Protein AF-A0A8T1TAN9-F1 (afdb_monomer_lite)

pLDDT: mean 87.88, std 13.78, range [45.5, 98.19]

Organism: Chelydra serpentina (NCBI:txid8475)

Secondary structure (DSSP, 8-state):
--STTTSSPPTT------TTTT---SPP--HHHHHHHHHHHHHHT---EETTBB-PEEETTEEESEEEEETTEEEEE----HHHH--TTTS-TTSBPTTTSSBHHHHHHHHHHH-

Foldseek 3Di:
DPPVQPVPDDPPDDGDQDPCNPPPPADDDDPVLVVVVVVCCVVVVFDKDACVRVHFDDDPPDTARIWGQDPNDTDTDHDQDCLQQADVVVDPQQDARPVPRHGSVVSVVVNVVVD

Sequence (115 aa):
MAMYRFMCLEPNTVALLPPDNYHRQKKRYSTPSIQWLLYISHKENIQIRHALQGGELQVGPYFLDGYADVDGVCTAFEFNGCFFHGCLTCYCEKTQNPMTGTSFGFLYYKTQLKT

Radius of gyration: 18.67 Å; chains: 1; bounding box: 44×28×56 Å

Structure (mmCIF, N/CA/C/O backbone):
data_AF-A0A8T1TAN9-F1
#
_entry.id   AF-A0A8T1TAN9-F1
#
loop_
_atom_site.group_PDB
_atom_site.id
_atom_site.type_symbol
_atom_site.label_atom_id
_atom_site.label_alt_id
_atom_site.label_comp_id
_atom_site.label_asym_id
_atom_site.label_entity_id
_atom_site.label_seq_id
_atom_site.pdbx_PDB_ins_code
_atom_site.Cartn_x
_atom_site.Cartn_y
_atom_site.Cartn_z
_atom_site.occupancy
_atom_site.B_iso_or_equiv
_atom_site.auth_seq_id
_atom_site.auth_comp_id
_atom_site.auth_asym_id
_atom_site.auth_atom_id
_atom_site.pdbx_PDB_model_num
ATOM 1 N N . MET A 1 1 ? -18.801 -2.625 -11.109 1.00 45.97 1 MET A N 1
ATOM 2 C CA . MET A 1 1 ? -19.760 -2.829 -12.224 1.00 45.97 1 MET A CA 1
ATOM 3 C C . MET A 1 1 ? -19.640 -1.745 -13.312 1.00 45.97 1 MET A C 1
ATOM 5 O O . MET A 1 1 ? -20.648 -1.303 -13.838 1.00 45.97 1 MET A O 1
ATOM 9 N N . ALA A 1 2 ? -18.426 -1.321 -13.694 1.00 45.50 2 ALA A N 1
ATOM 10 C CA . ALA A 1 2 ? -18.232 -0.346 -14.784 1.00 45.50 2 ALA A CA 1
ATOM 11 C C . ALA A 1 2 ? -17.928 -1.015 -16.141 1.00 45.50 2 ALA A C 1
ATOM 13 O O . ALA A 1 2 ? -18.190 -0.446 -17.191 1.00 45.50 2 ALA A O 1
ATOM 14 N N . MET A 1 3 ? -17.410 -2.247 -16.118 1.00 47.09 3 MET A N 1
ATOM 15 C CA . MET A 1 3 ? -16.881 -2.925 -17.305 1.00 47.09 3 MET A CA 1
ATOM 16 C C . MET A 1 3 ? -17.972 -3.555 -18.192 1.00 47.09 3 MET A C 1
ATOM 18 O O . MET A 1 3 ? -17.832 -3.569 -19.407 1.00 47.09 3 MET A O 1
ATOM 22 N N . TYR A 1 4 ? -19.094 -3.999 -17.605 1.00 47.28 4 TYR A N 1
ATOM 23 C CA . TYR A 1 4 ? -20.185 -4.662 -18.341 1.00 47.28 4 TYR A CA 1
ATOM 24 C C . TYR A 1 4 ? -20.907 -3.733 -19.338 1.00 47.28 4 TYR A C 1
ATOM 26 O O . TYR A 1 4 ? -21.483 -4.203 -20.308 1.00 47.28 4 TYR A O 1
ATOM 34 N N . ARG A 1 5 ? -20.866 -2.407 -19.137 1.00 51.59 5 ARG A N 1
ATOM 35 C CA . ARG A 1 5 ? -21.581 -1.445 -19.997 1.00 51.59 5 ARG A CA 1
ATOM 36 C C . ARG A 1 5 ? -20.790 -0.962 -21.211 1.00 51.59 5 ARG A C 1
ATOM 38 O O . ARG A 1 5 ? -21.396 -0.404 -22.112 1.00 51.59 5 ARG A O 1
ATOM 45 N N . PHE A 1 6 ? -19.472 -1.155 -21.248 1.00 53.62 6 PHE A N 1
ATOM 46 C CA . PHE A 1 6 ? -18.654 -0.634 -22.349 1.00 53.62 6 PHE A CA 1
ATOM 47 C C . PHE A 1 6 ? -18.600 -1.593 -23.547 1.00 53.62 6 PHE A C 1
ATOM 49 O O . PHE A 1 6 ? -18.503 -1.143 -24.680 1.00 53.62 6 PHE A O 1
ATOM 56 N N . MET A 1 7 ? -18.690 -2.908 -23.309 1.00 57.72 7 MET A N 1
ATOM 57 C CA . MET A 1 7 ? -18.576 -3.924 -24.368 1.00 57.72 7 MET A CA 1
ATOM 58 C C . MET A 1 7 ? -19.912 -4.329 -25.015 1.00 57.72 7 MET A C 1
ATOM 60 O O . MET A 1 7 ? -19.897 -5.075 -25.985 1.00 57.72 7 MET A O 1
ATOM 64 N N . CYS A 1 8 ? -21.049 -3.840 -24.506 1.00 67.19 8 CYS A N 1
ATOM 65 C CA . CYS A 1 8 ? -22.394 -4.233 -24.954 1.00 67.19 8 CYS A CA 1
ATOM 66 C C . CYS A 1 8 ? -23.257 -3.030 -25.386 1.00 67.19 8 CYS A C 1
ATOM 68 O O . CYS A 1 8 ? -24.475 -3.062 -25.228 1.00 67.19 8 CYS A O 1
ATOM 70 N N . LEU A 1 9 ? -22.641 -1.933 -25.839 1.00 76.06 9 LEU A N 1
ATOM 71 C CA . LEU A 1 9 ? -23.370 -0.772 -26.362 1.00 76.06 9 LEU A CA 1
ATOM 72 C C . LEU A 1 9 ? -23.822 -1.039 -27.800 1.00 76.06 9 LEU A C 1
ATOM 74 O O . LEU A 1 9 ? -23.014 -1.429 -28.641 1.00 76.06 9 LEU A O 1
ATOM 78 N N . GLU A 1 10 ? -25.104 -0.803 -28.074 1.00 79.56 10 GLU A N 1
ATOM 79 C CA . GLU A 1 10 ? -25.665 -0.912 -29.420 1.00 79.56 10 GLU A CA 1
ATOM 80 C C . GLU A 1 10 ? -25.058 0.152 -30.356 1.00 79.56 10 GLU A C 1
ATOM 82 O O . GLU A 1 10 ? -24.789 1.282 -29.916 1.00 79.56 10 GLU A O 1
ATOM 87 N N . PRO A 1 11 ? -24.862 -0.151 -31.653 1.00 80.31 11 PRO A N 1
ATOM 88 C CA . PRO A 1 11 ? -24.385 0.827 -32.625 1.00 80.31 11 PRO A CA 1
ATOM 89 C C . PRO A 1 11 ? -25.243 2.103 -32.617 1.00 80.31 11 PRO A C 1
ATOM 91 O O . PRO A 1 11 ? -26.467 2.039 -32.538 1.00 80.31 11 PRO A O 1
ATOM 94 N N . ASN A 1 12 ? -24.602 3.270 -32.731 1.00 82.00 12 ASN A N 1
ATOM 95 C CA . ASN A 1 12 ? -25.244 4.596 -32.724 1.00 82.00 12 ASN A CA 1
ATOM 96 C C . ASN A 1 12 ? -25.952 4.995 -31.414 1.00 82.00 12 ASN A C 1
ATOM 98 O O . ASN A 1 12 ? -26.804 5.884 -31.426 1.00 82.00 12 ASN A O 1
ATOM 102 N N . THR A 1 13 ? -25.585 4.398 -30.277 1.00 81.00 13 THR A N 1
ATOM 103 C CA . THR A 1 13 ? -26.072 4.838 -28.959 1.00 81.00 13 THR A CA 1
ATOM 104 C C . TH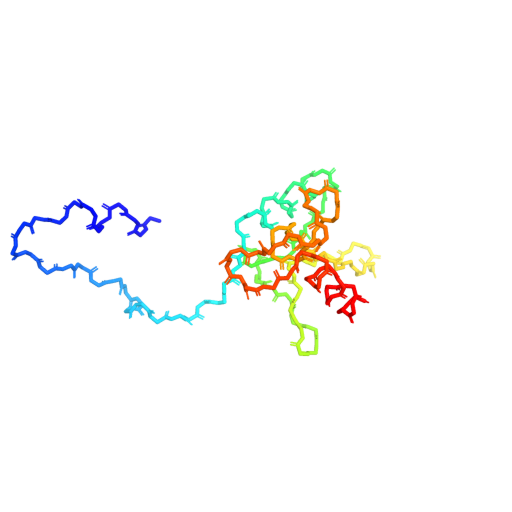R A 1 13 ? -24.996 5.571 -28.157 1.00 81.00 13 THR A C 1
ATOM 106 O O . THR A 1 13 ? -23.809 5.247 -28.211 1.00 81.00 13 THR A O 1
ATOM 109 N N . VAL A 1 14 ? -25.410 6.603 -27.416 1.00 76.25 14 VAL A N 1
ATOM 110 C CA . VAL A 1 14 ? -24.526 7.353 -26.512 1.00 76.25 14 VAL A CA 1
ATOM 111 C C . VAL A 1 14 ? -24.410 6.592 -25.193 1.00 76.25 14 VAL A C 1
ATOM 113 O O . VAL A 1 14 ? -25.417 6.192 -24.608 1.00 76.25 14 VAL A O 1
ATOM 116 N N . ALA A 1 15 ? -23.183 6.403 -24.706 1.00 74.12 15 ALA A N 1
ATOM 117 C CA . ALA A 1 15 ? -22.948 5.750 -23.425 1.00 74.12 15 ALA A CA 1
ATOM 118 C C . ALA A 1 15 ? -23.583 6.541 -22.269 1.00 74.12 15 ALA A C 1
ATOM 120 O O . ALA A 1 15 ? -23.447 7.762 -22.183 1.00 74.12 15 ALA A O 1
ATOM 121 N N . LEU A 1 16 ? -24.232 5.836 -21.339 1.00 72.69 16 LEU A N 1
ATOM 122 C CA . LEU A 1 16 ? -24.686 6.437 -20.086 1.00 72.69 16 LEU A CA 1
ATOM 123 C C . LEU A 1 16 ? -23.466 6.846 -19.257 1.00 72.69 16 LEU A C 1
ATOM 125 O O . LEU A 1 16 ? -22.735 5.986 -18.756 1.00 72.69 16 LEU A O 1
ATOM 129 N N . LEU A 1 17 ? -23.271 8.155 -19.100 1.00 71.19 17 LEU A N 1
ATOM 130 C CA . LEU A 1 17 ? -22.254 8.695 -18.209 1.00 71.19 17 LEU A CA 1
ATOM 131 C C . LEU A 1 17 ? -22.580 8.271 -16.765 1.00 71.19 17 LEU A C 1
ATOM 133 O O . LEU A 1 17 ? -23.740 8.354 -16.347 1.00 71.19 17 LEU A O 1
ATOM 137 N N . PRO A 1 18 ? -21.597 7.786 -15.987 1.00 70.12 18 PRO A N 1
ATOM 138 C CA . PRO A 1 18 ? -21.807 7.551 -14.568 1.00 70.12 18 PRO A CA 1
ATOM 139 C C . PRO A 1 18 ? -22.138 8.882 -13.862 1.00 70.12 18 PRO A C 1
ATOM 141 O O . PRO A 1 18 ? -21.707 9.937 -14.328 1.00 70.12 18 PRO A O 1
ATOM 144 N N . PRO A 1 19 ? -22.877 8.864 -12.734 1.00 69.94 19 PRO A N 1
ATOM 145 C CA . PRO A 1 19 ? -23.304 10.087 -12.039 1.00 69.94 19 PRO A CA 1
ATOM 146 C C . PRO A 1 19 ? -22.148 10.992 -11.598 1.00 69.94 19 PRO A C 1
ATOM 148 O O . PRO A 1 19 ? -22.331 12.188 -11.406 1.00 69.94 19 PRO A O 1
ATOM 151 N N . ASP A 1 20 ? -20.957 10.416 -11.429 1.00 69.50 20 ASP A N 1
ATOM 152 C CA . ASP A 1 20 ? -19.735 11.130 -11.072 1.00 69.50 20 ASP A CA 1
ATOM 153 C C . ASP A 1 20 ? -18.994 11.712 -12.285 1.00 69.50 20 ASP A C 1
ATOM 155 O O . ASP A 1 20 ? -17.938 12.311 -12.108 1.00 69.50 20 ASP A O 1
ATOM 159 N N . ASN A 1 21 ? -19.516 11.548 -13.505 1.00 70.62 21 ASN A N 1
ATOM 160 C CA . ASN A 1 21 ? -18.920 12.017 -14.755 1.00 70.62 21 ASN A CA 1
ATOM 161 C C . ASN A 1 21 ? -17.433 11.624 -14.903 1.00 70.62 21 ASN A C 1
ATOM 163 O O . ASN A 1 21 ? -16.621 12.388 -15.422 1.00 70.62 21 ASN A O 1
ATOM 167 N N . TYR A 1 22 ? -17.053 10.446 -14.387 1.00 68.12 22 TYR A N 1
ATOM 168 C CA . TYR A 1 22 ? -15.663 9.969 -14.307 1.00 68.12 22 TYR A CA 1
ATOM 169 C C . TYR A 1 22 ? -14.712 10.862 -13.493 1.00 68.12 22 TYR A C 1
ATOM 171 O O . TYR A 1 22 ? -13.489 10.677 -13.541 1.00 68.12 22 TYR A O 1
ATOM 179 N N . HIS A 1 23 ? -15.231 11.808 -12.710 1.00 64.94 23 HIS A N 1
ATOM 180 C CA . HIS A 1 23 ? -14.416 12.557 -11.771 1.00 64.94 23 HIS A CA 1
ATOM 181 C C . HIS A 1 23 ? -13.836 11.586 -10.740 1.00 64.94 23 HIS A C 1
ATOM 183 O O . HIS A 1 23 ? -14.554 10.896 -10.017 1.00 64.94 23 HIS A O 1
ATOM 189 N N . ARG A 1 24 ? -12.500 11.548 -10.650 1.00 60.22 24 ARG A N 1
ATOM 190 C CA . ARG A 1 24 ? -11.758 10.806 -9.619 1.00 60.22 24 ARG A CA 1
ATOM 191 C C . ARG A 1 24 ? -11.935 11.473 -8.253 1.00 60.22 24 ARG A C 1
ATOM 193 O O . ARG A 1 24 ? -10.992 12.025 -7.702 1.00 60.22 24 ARG A O 1
ATOM 200 N N . GLN A 1 25 ? -13.147 11.439 -7.713 1.00 63.66 25 GLN A N 1
ATOM 201 C CA . GLN A 1 25 ? -13.436 11.984 -6.386 1.00 63.66 25 GLN A CA 1
ATOM 202 C C . GLN A 1 25 ? -12.962 11.043 -5.273 1.00 63.66 25 GLN A C 1
ATOM 204 O O . GLN A 1 25 ? -12.705 11.478 -4.156 1.00 63.66 25 GLN A O 1
ATOM 209 N N . LYS A 1 26 ? -12.821 9.745 -5.572 1.00 67.38 26 LYS A N 1
ATOM 210 C CA . LYS A 1 26 ? -12.389 8.734 -4.605 1.00 67.38 26 LYS A CA 1
ATOM 211 C C . LYS A 1 26 ? -10.929 8.364 -4.822 1.00 67.38 26 LYS A C 1
ATOM 213 O O . LYS A 1 26 ? -10.509 8.055 -5.941 1.00 67.38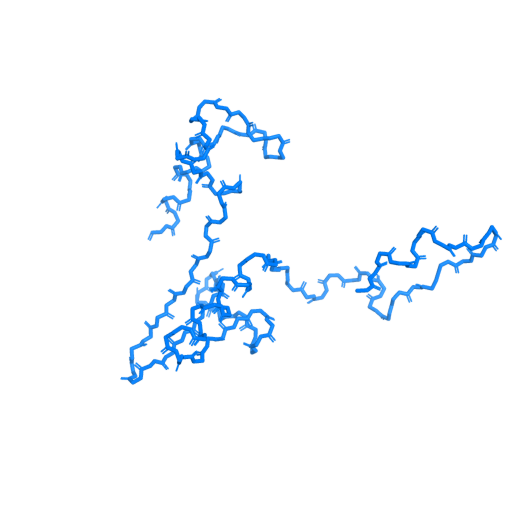 26 LYS A O 1
ATOM 218 N N . LYS A 1 27 ? -10.170 8.361 -3.727 1.00 76.81 27 LYS A N 1
ATOM 219 C CA . LYS A 1 27 ? -8.802 7.851 -3.695 1.00 76.81 27 LYS A CA 1
ATOM 220 C C . LYS A 1 27 ? -8.787 6.382 -4.137 1.00 76.81 27 LYS A C 1
ATOM 222 O O . LYS A 1 27 ? -9.679 5.610 -3.787 1.00 76.81 27 LYS A O 1
ATOM 227 N N . ARG A 1 28 ? -7.799 6.010 -4.955 1.00 84.12 28 ARG A N 1
ATOM 228 C CA . ARG A 1 28 ? -7.639 4.631 -5.441 1.00 84.12 28 ARG A CA 1
ATOM 229 C C . ARG A 1 28 ? -6.989 3.780 -4.352 1.00 84.12 28 ARG A C 1
ATOM 231 O O . ARG A 1 28 ? -6.049 4.239 -3.720 1.00 84.12 28 ARG A O 1
ATOM 238 N N . TYR A 1 29 ? -7.448 2.542 -4.237 1.00 90.06 29 TYR A N 1
ATOM 239 C CA . TYR A 1 29 ? -6.859 1.485 -3.416 1.00 90.06 29 TYR A CA 1
ATOM 240 C C . TYR A 1 29 ? -6.662 0.232 -4.282 1.00 90.06 29 TYR A C 1
ATOM 242 O O . TYR A 1 29 ? -7.212 0.140 -5.387 1.00 90.06 29 TYR A O 1
ATOM 250 N N . SER A 1 30 ? -5.884 -0.740 -3.805 1.00 91.25 30 SER A N 1
ATOM 251 C CA . SER A 1 30 ? -5.690 -2.009 -4.517 1.00 91.25 30 SER A CA 1
ATOM 252 C C . SER A 1 30 ? -6.634 -3.095 -3.991 1.00 91.25 30 SER A C 1
ATOM 254 O O . SER A 1 30 ? -6.778 -3.275 -2.785 1.00 91.25 30 SER A O 1
ATOM 256 N N . THR A 1 31 ? -7.288 -3.840 -4.889 1.00 94.12 31 THR A N 1
ATOM 257 C CA . THR A 1 31 ? -8.159 -4.965 -4.500 1.00 94.12 31 THR A CA 1
ATOM 258 C C . THR A 1 31 ? -7.418 -6.034 -3.684 1.00 94.12 31 THR A C 1
ATOM 260 O O . THR A 1 31 ? -7.972 -6.453 -2.670 1.00 94.12 31 THR A O 1
ATOM 263 N N . PRO A 1 32 ? -6.174 -6.433 -4.035 1.00 96.12 32 PRO A N 1
ATOM 264 C CA . PRO A 1 32 ? -5.417 -7.385 -3.223 1.00 96.12 32 PRO A CA 1
ATOM 265 C C . PRO A 1 32 ? -5.095 -6.872 -1.815 1.00 96.12 32 PRO A C 1
ATOM 267 O O . PRO A 1 32 ? -5.180 -7.654 -0.874 1.00 96.12 32 PRO A O 1
ATOM 270 N N . SER A 1 33 ? -4.793 -5.573 -1.648 1.00 96.50 33 SER A N 1
ATOM 271 C CA . SER A 1 33 ? -4.585 -4.980 -0.314 1.00 96.50 33 SER A CA 1
ATOM 272 C C . SER A 1 33 ? -5.836 -5.127 0.546 1.00 96.50 33 SER A C 1
ATOM 274 O O . SER A 1 33 ? -5.764 -5.651 1.652 1.00 96.50 33 SER A O 1
ATOM 276 N N . ILE A 1 34 ? -7.012 -4.789 0.006 1.00 97.31 34 ILE A N 1
ATOM 277 C CA . ILE A 1 34 ? -8.277 -4.948 0.736 1.00 97.31 34 ILE A CA 1
ATOM 278 C C . ILE A 1 34 ? -8.523 -6.406 1.128 1.00 97.31 34 ILE A C 1
ATOM 280 O O . ILE A 1 34 ? -8.894 -6.673 2.264 1.00 97.31 34 ILE A O 1
ATOM 284 N N . GLN A 1 35 ? -8.314 -7.356 0.215 1.00 97.81 35 GLN A N 1
ATOM 285 C CA . GLN A 1 35 ? -8.496 -8.778 0.523 1.00 97.81 35 GLN A CA 1
ATOM 286 C C . GLN A 1 35 ? -7.552 -9.248 1.635 1.00 97.81 35 GLN A C 1
ATOM 288 O O . GLN A 1 35 ? -7.971 -9.989 2.521 1.00 97.81 35 GLN A O 1
ATOM 293 N N . TRP A 1 36 ? -6.300 -8.791 1.611 1.00 97.94 36 TRP A N 1
ATOM 294 C CA . TRP A 1 36 ? -5.319 -9.088 2.649 1.00 97.94 36 TRP A CA 1
ATOM 295 C C . TRP A 1 36 ? -5.713 -8.492 4.009 1.00 97.94 36 TRP A C 1
ATOM 297 O O . TRP A 1 36 ? -5.676 -9.201 5.014 1.00 97.94 36 TRP A O 1
ATOM 307 N N . LEU A 1 37 ? -6.176 -7.240 4.044 1.00 98.12 37 LEU A N 1
ATOM 308 C CA . LEU A 1 37 ? -6.655 -6.594 5.271 1.00 98.12 37 LEU A CA 1
ATOM 309 C C . LEU A 1 37 ? -7.900 -7.289 5.836 1.00 98.12 37 LEU A C 1
ATOM 311 O O . LEU A 1 37 ? -7.962 -7.540 7.035 1.00 98.12 37 LEU A O 1
ATOM 315 N N . LEU A 1 38 ? -8.859 -7.668 4.986 1.00 98.00 38 LEU A N 1
ATOM 316 C CA . LEU A 1 38 ? -10.039 -8.435 5.406 1.00 98.00 38 LEU A CA 1
ATOM 317 C C . LEU A 1 38 ? -9.652 -9.805 5.974 1.00 98.00 38 LEU A C 1
ATOM 319 O O . LEU A 1 38 ? -10.226 -10.242 6.969 1.00 98.00 38 LEU A O 1
ATOM 323 N N . TYR A 1 39 ? -8.658 -10.468 5.376 1.00 98.19 39 TYR A N 1
ATOM 324 C CA . TYR A 1 39 ? -8.130 -11.725 5.900 1.00 98.19 39 TYR A CA 1
ATOM 325 C C . TYR A 1 39 ? -7.511 -11.549 7.292 1.00 98.19 39 TYR A C 1
ATOM 327 O O . TYR A 1 39 ? -7.830 -12.329 8.186 1.00 98.19 39 TYR A O 1
ATOM 335 N N . ILE A 1 40 ? -6.673 -10.527 7.501 1.00 97.81 40 ILE A N 1
ATOM 336 C CA . ILE A 1 40 ? -6.083 -10.241 8.821 1.00 97.81 40 ILE A CA 1
ATOM 337 C C . ILE A 1 40 ? -7.174 -9.894 9.832 1.00 97.81 40 ILE A C 1
ATOM 339 O O . ILE A 1 40 ? -7.188 -10.457 10.922 1.00 97.81 40 ILE A O 1
ATOM 343 N N . SER A 1 41 ? -8.107 -9.017 9.458 1.00 97.19 41 SER A N 1
ATOM 344 C CA . SER A 1 41 ? -9.238 -8.617 10.299 1.00 97.19 41 SER A CA 1
ATOM 345 C C . SER A 1 41 ? -10.030 -9.833 10.782 1.00 97.19 41 SER A C 1
ATOM 347 O O . SER A 1 41 ? -10.289 -9.964 11.975 1.00 97.19 41 SER A O 1
ATOM 349 N N . HIS A 1 42 ? -10.340 -10.766 9.877 1.00 97.62 42 HIS A N 1
ATOM 350 C CA . HIS A 1 42 ? -11.027 -12.008 10.219 1.00 97.62 42 HIS A CA 1
ATOM 351 C C . HIS A 1 42 ? -10.162 -12.947 11.073 1.00 97.62 42 HIS A C 1
ATOM 353 O O . HIS A 1 42 ? -10.644 -13.507 12.053 1.00 97.62 42 HIS A O 1
ATOM 359 N N . LYS A 1 43 ? -8.890 -13.140 10.707 1.00 97.88 43 LYS A N 1
ATOM 360 C CA . LYS A 1 43 ? -7.977 -14.075 11.380 1.00 97.88 43 LYS A CA 1
ATOM 361 C C . LYS A 1 43 ? -7.679 -13.666 12.821 1.00 97.88 43 LYS A C 1
ATOM 363 O O . LYS A 1 43 ? -7.689 -14.518 13.701 1.00 97.88 43 LYS A O 1
ATOM 368 N N . GLU A 1 44 ? -7.400 -12.388 13.038 1.00 95.75 44 GLU A N 1
ATOM 369 C CA . GLU A 1 44 ? -7.036 -11.836 14.348 1.00 95.75 44 GLU A CA 1
ATOM 370 C C . GLU A 1 44 ? -8.269 -11.331 15.121 1.00 95.75 44 GLU A C 1
ATOM 372 O O . GLU A 1 44 ? -8.152 -10.898 16.262 1.00 95.75 44 GLU A O 1
ATOM 377 N N . ASN A 1 45 ? -9.460 -11.396 14.512 1.00 96.44 45 ASN A N 1
ATOM 378 C CA . ASN A 1 45 ? -10.720 -10.886 15.057 1.00 96.44 45 ASN A CA 1
ATOM 379 C C . ASN A 1 45 ? -10.642 -9.406 15.495 1.00 96.44 45 ASN A C 1
ATOM 381 O O . ASN A 1 45 ? -11.168 -9.013 16.537 1.00 96.44 45 ASN A O 1
ATOM 385 N N . ILE A 1 46 ? -9.988 -8.576 14.679 1.00 96.69 46 ILE A N 1
ATOM 386 C CA . ILE A 1 46 ? -9.823 -7.132 14.904 1.00 96.69 46 ILE A CA 1
ATOM 387 C C . ILE A 1 46 ? -10.546 -6.336 13.822 1.00 96.69 46 ILE A C 1
ATOM 389 O O . ILE A 1 46 ? -10.618 -6.755 12.666 1.00 96.69 46 ILE A O 1
ATOM 393 N N . GLN A 1 47 ? -11.059 -5.158 14.165 1.00 95.50 47 GLN A N 1
ATOM 394 C CA . GLN A 1 47 ? -11.664 -4.255 13.186 1.00 95.50 47 GLN A CA 1
ATOM 395 C C . GLN A 1 47 ? -10.587 -3.365 12.569 1.00 95.50 47 GLN A C 1
ATOM 397 O O . GLN A 1 47 ? -10.018 -2.510 13.245 1.00 95.50 47 GLN A O 1
ATOM 402 N N . ILE A 1 48 ? -10.316 -3.561 11.278 1.00 97.81 48 ILE A N 1
ATOM 403 C CA . ILE A 1 48 ? -9.329 -2.767 10.543 1.00 97.81 48 ILE A CA 1
ATOM 404 C C . ILE A 1 48 ? -10.060 -1.712 9.718 1.00 97.81 48 ILE A C 1
ATOM 406 O O . ILE A 1 48 ? -10.883 -2.021 8.859 1.00 97.81 48 ILE A O 1
ATOM 410 N N . ARG A 1 49 ? -9.732 -0.446 9.958 1.00 96.56 49 ARG A N 1
ATOM 411 C CA . ARG A 1 49 ? -10.136 0.679 9.119 1.00 96.56 49 ARG A CA 1
ATOM 412 C C . ARG A 1 49 ? -9.300 0.678 7.839 1.00 96.56 49 ARG A C 1
ATOM 414 O O . ARG A 1 49 ? -8.079 0.624 7.916 1.00 96.56 49 ARG A O 1
ATOM 421 N N . HIS A 1 50 ? -9.942 0.777 6.678 1.00 95.44 50 HIS A N 1
ATOM 422 C CA . HIS A 1 50 ? -9.289 0.801 5.362 1.00 95.44 50 HIS A CA 1
ATOM 423 C C . HIS A 1 50 ? -10.167 1.516 4.321 1.00 95.44 50 HIS A C 1
ATOM 425 O O . HIS A 1 50 ? -11.271 1.971 4.623 1.00 95.44 50 HIS A O 1
ATOM 431 N N . ALA A 1 51 ? -9.733 1.598 3.059 1.00 94.38 51 ALA A N 1
ATOM 432 C CA . ALA A 1 51 ? -10.410 2.392 2.019 1.00 94.38 51 ALA A CA 1
ATOM 433 C C . ALA A 1 51 ? -11.912 2.091 1.805 1.00 94.38 51 ALA A C 1
ATOM 43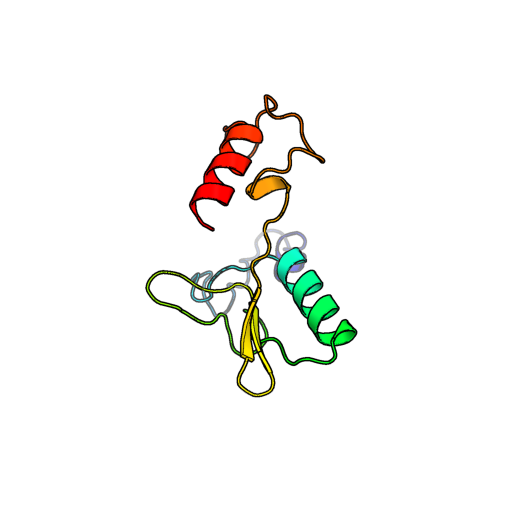5 O O . ALA A 1 51 ? -12.657 2.963 1.358 1.00 94.38 51 ALA A O 1
ATOM 436 N N . LEU A 1 52 ? -12.359 0.870 2.117 1.00 92.88 52 LEU A N 1
ATOM 437 C CA . LEU A 1 52 ? -13.760 0.439 2.010 1.00 92.88 52 LEU A CA 1
ATOM 438 C C . LEU A 1 52 ? -14.505 0.402 3.351 1.00 92.88 52 LEU A C 1
ATOM 440 O O . LEU A 1 52 ? -15.723 0.243 3.354 1.00 92.88 52 LEU A O 1
ATOM 444 N N . GLN A 1 53 ? -13.801 0.582 4.467 1.00 91.38 53 GLN A N 1
ATOM 445 C CA . GLN A 1 53 ? -14.352 0.538 5.817 1.00 91.38 53 GLN A CA 1
ATOM 446 C C . GLN A 1 53 ? -13.808 1.725 6.617 1.00 91.38 53 GLN A C 1
ATOM 448 O O . GLN A 1 53 ? -12.720 1.671 7.180 1.00 91.38 53 GLN A O 1
ATOM 453 N N . GLY A 1 54 ? -14.546 2.840 6.613 1.00 87.81 54 GLY A N 1
ATOM 454 C CA . GLY A 1 54 ? -14.156 4.082 7.301 1.00 87.81 54 GLY A CA 1
ATOM 455 C C . GLY A 1 54 ? -13.114 4.944 6.569 1.00 87.81 54 GLY A C 1
ATOM 456 O O . GLY A 1 54 ? -12.776 6.030 7.046 1.00 87.81 54 GLY A O 1
ATOM 457 N N . GLY A 1 55 ? -12.626 4.499 5.407 1.00 91.00 55 GLY A N 1
ATOM 458 C CA . GLY A 1 55 ? -11.596 5.188 4.626 1.00 91.00 55 GLY A CA 1
ATOM 459 C C . GLY A 1 55 ? -10.198 5.032 5.229 1.00 91.00 55 GLY A C 1
ATOM 460 O O . GLY A 1 55 ? -10.055 4.702 6.400 1.00 91.00 55 GLY A O 1
ATOM 461 N N . GLU A 1 56 ? -9.160 5.282 4.437 1.00 92.88 56 GLU A N 1
ATOM 462 C CA . GLU A 1 56 ? -7.764 5.223 4.897 1.00 92.88 56 GLU A CA 1
ATOM 463 C C . GLU A 1 56 ? -7.467 6.329 5.920 1.00 92.88 56 GLU A C 1
ATOM 465 O O . GLU A 1 56 ? -7.915 7.470 5.764 1.00 92.88 56 GLU A O 1
ATOM 470 N N . LEU A 1 57 ? -6.709 5.998 6.970 1.00 94.56 57 LEU A N 1
ATOM 471 C CA . LEU A 1 57 ? -6.286 6.974 7.973 1.00 94.56 57 LEU A CA 1
ATOM 472 C C . LEU A 1 57 ? -5.112 7.794 7.432 1.00 94.56 57 LEU A C 1
ATOM 474 O O . LEU A 1 57 ? -4.113 7.230 6.992 1.00 94.56 57 LEU A O 1
ATOM 478 N N . GLN A 1 58 ? -5.217 9.121 7.498 1.00 94.19 58 GLN A N 1
ATOM 479 C CA . GLN A 1 58 ? -4.115 10.016 7.159 1.00 94.19 58 GLN A CA 1
ATOM 480 C C . GLN A 1 58 ? -3.238 10.279 8.388 1.00 94.19 58 GLN A C 1
ATOM 482 O O . GLN A 1 58 ? -3.736 10.723 9.422 1.00 94.19 58 GLN A O 1
ATOM 487 N N . VAL A 1 59 ? -1.933 10.054 8.253 1.00 91.88 59 VAL A N 1
ATOM 488 C CA . VAL A 1 59 ? -0.913 10.352 9.264 1.00 91.88 59 VAL A CA 1
ATOM 489 C C . VAL A 1 59 ? 0.148 11.241 8.616 1.00 91.88 59 VAL A C 1
ATOM 491 O O . VAL A 1 59 ? 0.948 10.800 7.788 1.00 91.88 59 VAL A O 1
ATOM 494 N N . GLY A 1 60 ? 0.122 12.533 8.952 1.00 90.50 60 GLY A N 1
ATOM 495 C CA . GLY A 1 60 ? 0.950 13.539 8.286 1.00 90.50 60 GLY A CA 1
ATOM 496 C C . GLY A 1 60 ? 0.673 13.591 6.771 1.00 90.50 60 GLY A C 1
ATOM 497 O O . GLY A 1 60 ? -0.486 13.742 6.369 1.00 90.50 60 GLY A O 1
ATOM 498 N N . PRO A 1 61 ? 1.700 13.475 5.906 1.00 89.75 61 PRO A N 1
ATOM 499 C CA . PRO A 1 61 ? 1.514 13.455 4.454 1.00 89.75 61 PRO A CA 1
ATOM 500 C C . PRO A 1 61 ? 1.123 12.071 3.904 1.00 89.75 61 PRO A C 1
ATOM 502 O O . PRO A 1 61 ? 0.860 11.946 2.707 1.00 89.75 61 PRO A O 1
ATOM 505 N N . TYR A 1 62 ? 1.105 11.031 4.742 1.00 88.81 62 TYR A N 1
ATOM 506 C CA . TYR A 1 62 ? 0.873 9.652 4.326 1.00 88.81 62 TYR A CA 1
ATOM 507 C C . TYR A 1 62 ? -0.536 9.190 4.669 1.00 88.81 62 TYR A C 1
ATOM 509 O O . TYR A 1 62 ? -1.197 9.721 5.556 1.00 88.81 62 TYR A O 1
ATOM 517 N N . PHE A 1 63 ? -0.984 8.162 3.964 1.00 92.00 63 PHE A N 1
ATOM 518 C CA . PHE A 1 63 ? -2.232 7.473 4.240 1.00 92.00 63 PHE A CA 1
ATOM 519 C C . PHE A 1 63 ? -1.927 5.998 4.395 1.00 92.00 63 PHE A C 1
ATOM 521 O O . PHE A 1 63 ? -1.240 5.447 3.535 1.00 92.00 63 PHE A O 1
ATOM 528 N N . LEU A 1 64 ? -2.456 5.409 5.458 1.00 94.19 64 LEU A N 1
ATOM 529 C CA . LEU A 1 64 ? -2.271 4.004 5.774 1.00 94.19 64 LEU A CA 1
ATOM 530 C C . LEU A 1 64 ? -3.261 3.152 4.983 1.00 94.19 64 LEU A C 1
ATOM 532 O O . LEU A 1 64 ? -4.454 3.473 4.971 1.00 94.19 64 LEU A O 1
ATOM 536 N N . ASP A 1 65 ? -2.790 2.057 4.382 1.00 95.50 65 ASP A N 1
ATOM 537 C CA . ASP A 1 65 ? -3.678 1.088 3.718 1.00 95.50 65 ASP A CA 1
ATOM 538 C C . ASP A 1 65 ? -4.705 0.513 4.712 1.00 95.50 65 ASP A C 1
ATOM 540 O O . ASP A 1 65 ? -5.896 0.392 4.397 1.00 95.50 65 ASP A O 1
ATOM 544 N N . GLY A 1 66 ? -4.246 0.193 5.928 1.00 96.75 66 GLY A N 1
ATOM 545 C CA . GLY A 1 66 ? -5.069 -0.267 7.040 1.00 96.75 66 GLY A CA 1
ATOM 546 C C . GLY A 1 66 ? -4.612 0.273 8.397 1.00 96.75 66 GLY A C 1
ATOM 547 O O . GLY A 1 66 ? -3.428 0.520 8.626 1.00 96.75 66 GLY A O 1
ATOM 548 N N . TYR A 1 67 ? -5.553 0.436 9.324 1.00 97.75 67 TYR A N 1
ATOM 549 C CA . TYR A 1 67 ? -5.284 0.868 10.696 1.00 97.75 67 TYR A CA 1
ATOM 550 C C . TYR A 1 67 ? -6.231 0.189 11.687 1.00 97.75 67 TYR A C 1
ATOM 552 O O . TYR A 1 67 ? -7.432 0.104 11.428 1.00 97.75 67 TYR A O 1
ATOM 560 N N . ALA A 1 68 ? -5.708 -0.251 12.827 1.00 97.31 68 ALA A N 1
ATOM 561 C CA . ALA A 1 68 ? -6.502 -0.734 13.951 1.00 97.31 68 ALA A CA 1
ATOM 562 C C . ALA A 1 68 ? -5.956 -0.176 15.268 1.00 97.31 68 ALA A C 1
ATOM 564 O O . ALA A 1 68 ? -4.747 -0.018 15.427 1.00 97.31 68 ALA A O 1
ATOM 565 N N . ASP A 1 69 ? -6.852 0.089 16.209 1.00 96.12 69 ASP A N 1
ATOM 566 C CA . ASP A 1 69 ? -6.519 0.371 17.603 1.00 96.12 69 ASP A CA 1
ATOM 567 C C . ASP A 1 69 ? -7.125 -0.750 18.446 1.00 96.12 69 ASP A C 1
ATOM 569 O O . ASP A 1 69 ? -8.343 -0.952 18.433 1.00 96.12 69 ASP A O 1
ATOM 573 N N . VAL A 1 70 ? -6.263 -1.531 19.091 1.00 95.06 70 VAL A N 1
ATOM 574 C CA . VAL A 1 70 ? -6.650 -2.683 19.908 1.00 95.06 70 VAL A CA 1
ATOM 575 C C . VAL A 1 70 ? -6.101 -2.450 21.305 1.00 95.06 70 VAL A C 1
ATOM 577 O O . VAL A 1 70 ? -4.889 -2.452 21.501 1.00 95.06 70 VAL A O 1
ATOM 580 N N . ASP A 1 71 ? -6.994 -2.203 22.263 1.00 93.00 71 ASP A N 1
ATOM 581 C CA . ASP A 1 71 ? -6.656 -1.954 23.670 1.00 93.00 71 ASP A CA 1
ATOM 582 C C . ASP A 1 71 ? -5.602 -0.844 23.877 1.00 93.00 71 ASP A C 1
ATOM 584 O O . ASP A 1 71 ? -4.743 -0.922 24.756 1.00 93.00 71 ASP A O 1
ATOM 588 N N . GLY A 1 72 ? -5.659 0.210 23.053 1.00 93.31 72 GLY A N 1
ATOM 589 C CA . GLY A 1 72 ? -4.728 1.341 23.088 1.00 93.31 72 GLY A CA 1
ATOM 590 C C . GLY A 1 72 ? -3.435 1.112 22.301 1.00 93.31 72 GLY A C 1
ATOM 591 O O . GLY A 1 72 ? -2.577 1.998 22.253 1.00 93.31 72 GLY A O 1
ATOM 592 N N . VAL A 1 73 ? -3.276 -0.054 21.668 1.00 95.62 73 VAL A N 1
ATOM 593 C CA . VAL A 1 73 ? -2.164 -0.353 20.765 1.00 95.62 73 VAL A CA 1
ATOM 594 C C . VAL A 1 73 ? -2.572 -0.019 19.334 1.00 95.62 73 VAL A C 1
ATOM 596 O O . VAL A 1 73 ? -3.257 -0.778 18.644 1.00 95.62 73 VAL A O 1
ATOM 599 N N . CYS A 1 74 ? -2.093 1.129 18.865 1.00 95.31 74 CYS A N 1
ATOM 600 C CA . CYS A 1 74 ? -2.242 1.571 17.485 1.00 95.31 74 CYS A CA 1
ATOM 601 C C . CYS A 1 74 ? -1.345 0.749 16.546 1.00 95.31 74 CYS A C 1
ATOM 603 O O . CYS A 1 74 ? -0.120 0.808 16.646 1.00 95.31 74 CYS A O 1
ATOM 605 N N . THR A 1 75 ? -1.946 0.045 15.588 1.00 96.19 75 THR A N 1
ATOM 606 C CA . THR A 1 75 ? -1.244 -0.767 14.585 1.00 96.19 75 THR A CA 1
ATOM 607 C C . THR A 1 75 ? -1.572 -0.278 13.176 1.00 96.19 75 THR A C 1
ATOM 609 O O . THR A 1 75 ? -2.738 -0.172 12.791 1.00 96.19 75 THR A O 1
ATOM 612 N N . ALA A 1 76 ? -0.531 0.006 12.393 1.00 95.75 76 ALA A N 1
ATOM 613 C CA . ALA A 1 76 ? -0.629 0.340 10.976 1.00 95.75 76 ALA A CA 1
ATOM 614 C C . ALA A 1 76 ? -0.338 -0.893 10.109 1.00 95.75 76 ALA A C 1
ATOM 616 O O . ALA A 1 76 ? 0.585 -1.656 10.394 1.00 95.75 76 ALA A O 1
ATOM 617 N N . PHE A 1 77 ? -1.098 -1.059 9.030 1.00 95.81 77 PHE A N 1
ATOM 618 C CA . PHE A 1 77 ? -0.922 -2.125 8.048 1.00 95.81 77 PHE A CA 1
ATOM 619 C C . PHE A 1 77 ? -0.637 -1.497 6.682 1.00 95.81 77 PHE A C 1
ATOM 621 O O . PHE A 1 77 ? -1.455 -0.727 6.187 1.00 95.81 77 PHE A O 1
ATOM 628 N N . GLU A 1 78 ? 0.493 -1.849 6.067 1.00 95.06 78 GLU A N 1
ATOM 629 C CA . GLU A 1 78 ? 0.877 -1.420 4.713 1.00 95.06 78 GLU A CA 1
ATOM 630 C C . GLU A 1 78 ? 1.031 -2.649 3.811 1.00 95.06 78 GLU A C 1
ATOM 632 O O . GLU A 1 78 ? 1.739 -3.605 4.147 1.00 95.06 78 GLU A O 1
ATOM 637 N N . PHE A 1 79 ? 0.383 -2.629 2.648 1.00 95.38 79 PHE A N 1
ATOM 638 C CA . PHE A 1 79 ? 0.426 -3.724 1.690 1.00 95.38 79 PHE A CA 1
ATOM 639 C C . PHE A 1 79 ? 1.424 -3.439 0.564 1.00 95.38 79 PHE A C 1
ATOM 641 O O . PHE A 1 79 ? 1.128 -2.800 -0.451 1.00 95.38 79 PHE A O 1
ATOM 648 N N . ASN A 1 80 ? 2.606 -4.039 0.677 1.00 94.88 80 ASN A N 1
ATOM 649 C CA . ASN A 1 80 ? 3.639 -3.943 -0.351 1.00 94.88 80 ASN A CA 1
ATOM 650 C C . ASN A 1 80 ? 3.456 -5.005 -1.445 1.00 94.88 80 ASN A C 1
ATOM 652 O O . ASN A 1 80 ? 4.169 -6.006 -1.512 1.00 94.88 80 ASN A O 1
ATOM 656 N N . GLY A 1 81 ? 2.491 -4.785 -2.343 1.00 94.50 81 GLY A N 1
ATOM 657 C CA . GLY A 1 81 ? 2.252 -5.670 -3.488 1.00 94.50 81 GLY A CA 1
ATOM 658 C C . GLY A 1 81 ? 3.514 -5.897 -4.335 1.00 94.50 81 GLY A C 1
ATOM 659 O O . GLY A 1 81 ? 4.061 -4.946 -4.895 1.00 94.50 81 GLY A O 1
ATOM 660 N N . CYS A 1 82 ? 3.929 -7.163 -4.476 1.00 95.69 82 CYS A N 1
ATOM 661 C CA . CYS A 1 82 ? 5.221 -7.580 -5.047 1.00 95.69 82 CYS A CA 1
ATOM 662 C C . CYS A 1 82 ? 5.543 -6.945 -6.407 1.00 95.69 82 CYS A C 1
ATOM 664 O O . CYS A 1 82 ? 6.681 -6.563 -6.663 1.00 95.69 82 CYS A O 1
ATOM 666 N N . PHE A 1 83 ? 4.541 -6.836 -7.285 1.00 95.62 83 PHE A N 1
ATOM 667 C CA . PHE A 1 83 ? 4.732 -6.280 -8.623 1.00 95.62 83 PHE A CA 1
ATOM 668 C C . PHE A 1 83 ? 5.136 -4.798 -8.572 1.00 95.62 83 PHE A C 1
ATOM 670 O O . PHE A 1 83 ? 6.057 -4.383 -9.260 1.00 95.62 83 PHE A O 1
ATOM 677 N N . PHE A 1 84 ? 4.481 -3.997 -7.733 1.00 93.88 84 PHE A N 1
ATOM 678 C CA . PHE A 1 84 ? 4.671 -2.542 -7.695 1.00 93.88 84 PHE A CA 1
ATOM 679 C C . PHE A 1 84 ? 5.785 -2.096 -6.753 1.00 93.88 84 PHE A C 1
ATOM 681 O O . PHE A 1 84 ? 6.406 -1.062 -6.985 1.00 93.88 84 PHE A O 1
ATOM 688 N N . HIS A 1 85 ? 6.029 -2.875 -5.703 1.00 95.19 85 HIS A N 1
ATOM 689 C CA . HIS A 1 85 ? 6.963 -2.528 -4.637 1.00 95.19 85 HIS A CA 1
ATOM 690 C C . HIS A 1 85 ? 8.288 -3.283 -4.722 1.00 95.19 85 HIS A C 1
ATOM 692 O O . HIS A 1 85 ? 9.190 -2.997 -3.946 1.00 95.19 85 HIS A O 1
ATOM 698 N N . GLY A 1 86 ? 8.428 -4.208 -5.676 1.00 95.94 86 GLY A N 1
ATOM 699 C CA . GLY A 1 86 ? 9.590 -5.081 -5.771 1.00 95.94 86 GLY A CA 1
ATOM 700 C C . GLY A 1 86 ? 9.524 -6.217 -4.756 1.00 95.94 86 GLY A C 1
ATOM 701 O O . GLY A 1 86 ? 9.245 -6.019 -3.579 1.00 95.94 86 GLY A O 1
ATOM 702 N N . CYS A 1 87 ? 9.783 -7.437 -5.215 1.00 96.56 87 CYS A N 1
ATOM 703 C CA . CYS A 1 87 ? 9.931 -8.599 -4.350 1.00 96.56 87 CYS A CA 1
ATOM 704 C C . CYS A 1 87 ? 11.028 -9.483 -4.927 1.00 96.56 87 CYS A C 1
ATOM 706 O O . CYS A 1 87 ? 10.846 -10.060 -5.998 1.00 96.56 87 CYS A O 1
ATOM 708 N N . LEU A 1 88 ? 12.151 -9.582 -4.216 1.00 95.62 88 LEU A N 1
ATOM 709 C CA . LEU A 1 88 ? 13.325 -10.334 -4.666 1.00 95.62 88 LEU A CA 1
ATOM 710 C C . LEU A 1 88 ? 13.106 -11.856 -4.639 1.00 95.62 88 LEU A C 1
ATOM 712 O O . LEU A 1 88 ? 13.848 -12.595 -5.277 1.00 95.62 88 LEU A O 1
ATOM 716 N N . THR A 1 89 ? 12.064 -12.325 -3.945 1.00 96.62 89 THR A N 1
ATOM 717 C CA . THR A 1 89 ? 11.634 -13.731 -3.968 1.00 96.62 89 THR A CA 1
ATOM 718 C C . THR A 1 89 ? 10.837 -14.061 -5.230 1.00 96.62 89 THR A C 1
ATOM 720 O O . THR A 1 89 ? 10.963 -15.153 -5.774 1.00 96.62 89 THR A O 1
ATOM 723 N N . CYS A 1 90 ? 9.999 -13.130 -5.700 1.00 96.56 90 CYS A N 1
ATOM 724 C CA . CYS A 1 90 ? 9.130 -13.349 -6.861 1.00 96.56 90 CYS A CA 1
ATOM 725 C C . CYS A 1 90 ? 9.789 -12.953 -8.187 1.00 96.56 90 CYS A C 1
ATOM 727 O O . CYS A 1 90 ? 9.449 -13.514 -9.226 1.00 96.56 90 CYS A O 1
ATOM 729 N N . TYR A 1 91 ? 10.689 -11.969 -8.165 1.00 96.44 91 TYR A N 1
ATOM 730 C CA . TYR A 1 91 ? 11.287 -11.383 -9.358 1.00 96.44 91 TYR A CA 1
ATOM 731 C C . TYR A 1 91 ? 12.796 -11.240 -9.192 1.00 96.44 91 TYR A C 1
ATOM 733 O O . TYR A 1 91 ? 13.287 -10.848 -8.136 1.00 96.44 91 TYR A O 1
ATOM 741 N N . CYS A 1 92 ? 13.538 -11.496 -10.270 1.00 96.75 92 CYS A N 1
ATOM 742 C CA . CYS A 1 92 ? 14.968 -11.219 -10.297 1.00 96.75 92 CYS A CA 1
ATOM 743 C C . CYS A 1 92 ? 15.218 -9.706 -10.207 1.00 96.75 92 CYS A C 1
ATOM 745 O O . CYS A 1 92 ? 14.568 -8.913 -10.891 1.00 96.75 92 CYS A O 1
ATOM 747 N N . GLU A 1 93 ? 16.203 -9.314 -9.399 1.00 96.88 93 GLU A N 1
ATOM 748 C CA . GLU A 1 93 ? 16.554 -7.920 -9.111 1.00 96.88 93 GLU A CA 1
ATOM 749 C C . GLU A 1 93 ? 16.765 -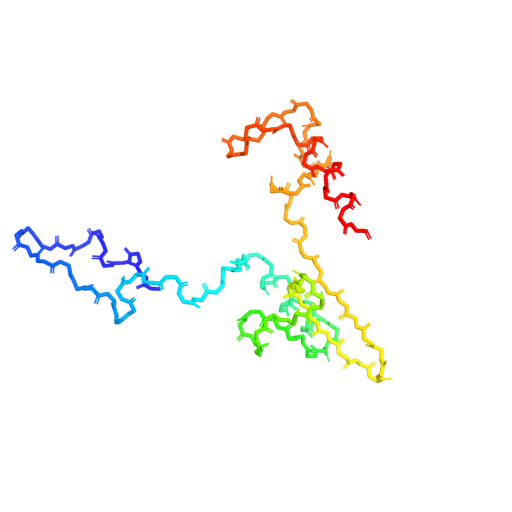7.077 -10.379 1.00 96.88 93 GLU A C 1
ATOM 751 O O . GLU A 1 93 ? 16.340 -5.924 -10.447 1.00 96.88 93 GLU A O 1
ATOM 756 N N . LYS A 1 94 ? 17.396 -7.670 -11.400 1.00 96.81 94 LYS A N 1
ATOM 757 C CA . LYS A 1 94 ? 17.761 -7.000 -12.657 1.00 96.81 94 LYS A CA 1
ATOM 758 C C . LYS A 1 94 ? 16.617 -6.947 -13.673 1.00 96.81 94 LYS A C 1
ATOM 760 O O . LYS A 1 94 ? 16.706 -6.193 -14.643 1.00 96.81 94 LYS A O 1
ATOM 765 N N . THR A 1 95 ? 15.555 -7.730 -13.476 1.00 97.19 95 THR A N 1
ATOM 766 C CA . THR A 1 95 ? 14.398 -7.743 -14.376 1.00 97.19 95 THR A CA 1
ATOM 767 C C . THR A 1 95 ? 13.672 -6.404 -14.309 1.00 97.19 95 THR A C 1
ATOM 769 O O . THR A 1 95 ? 13.468 -5.849 -13.230 1.00 97.19 95 THR A O 1
ATOM 772 N N . GLN A 1 96 ? 13.277 -5.885 -15.469 1.00 97.06 96 GLN A N 1
ATOM 773 C CA . GLN A 1 96 ? 12.512 -4.646 -15.577 1.00 97.06 96 GLN A CA 1
ATOM 774 C C . GLN A 1 96 ? 11.028 -4.908 -15.321 1.00 97.06 96 GLN A C 1
ATOM 776 O O . GLN A 1 96 ? 10.448 -5.840 -15.881 1.00 97.06 96 GLN A O 1
ATOM 781 N N . ASN A 1 97 ? 10.405 -4.067 -14.502 1.00 96.25 97 ASN A N 1
ATOM 782 C CA . ASN A 1 97 ? 8.958 -4.019 -14.387 1.00 96.25 97 ASN A CA 1
ATOM 783 C C . ASN A 1 97 ? 8.389 -3.329 -15.647 1.00 96.25 97 ASN A C 1
ATOM 785 O O . ASN A 1 97 ? 8.723 -2.169 -15.902 1.00 96.25 97 ASN A O 1
ATOM 789 N N . PRO A 1 98 ? 7.512 -3.994 -16.423 1.00 95.19 98 PRO A N 1
ATOM 790 C CA . PRO A 1 98 ? 7.013 -3.462 -17.693 1.00 95.19 98 PRO A CA 1
ATOM 791 C C . PRO A 1 98 ? 6.085 -2.250 -17.539 1.00 95.19 98 PRO A C 1
ATOM 793 O O . PRO A 1 98 ? 5.878 -1.518 -18.500 1.00 95.19 98 PRO A O 1
ATOM 796 N N . MET A 1 99 ? 5.515 -2.026 -16.353 1.00 93.12 99 MET A N 1
ATOM 797 C CA . MET A 1 99 ? 4.672 -0.864 -16.087 1.00 93.12 99 MET A CA 1
ATOM 798 C C . MET A 1 99 ? 5.490 0.356 -15.659 1.00 93.12 99 MET A C 1
ATOM 800 O O . MET A 1 99 ? 5.211 1.463 -16.111 1.00 93.12 99 MET A O 1
ATOM 804 N N . THR A 1 100 ? 6.458 0.182 -14.757 1.00 91.56 100 THR A N 1
ATOM 805 C CA . THR A 1 100 ? 7.209 1.320 -14.200 1.00 91.56 100 THR A CA 1
ATOM 806 C C . THR A 1 100 ? 8.461 1.655 -15.006 1.00 91.56 10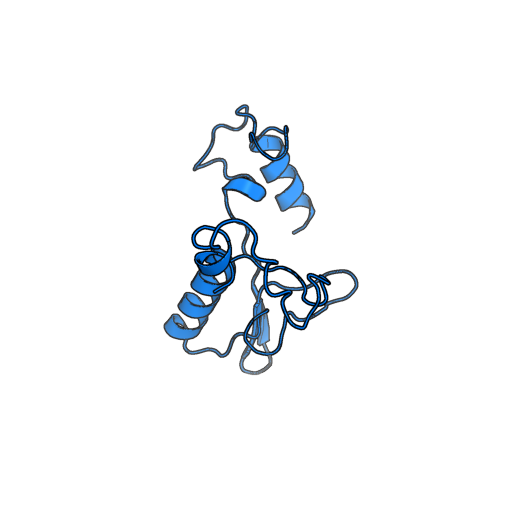0 THR A C 1
ATOM 808 O O . THR A 1 100 ? 8.995 2.748 -14.844 1.00 91.56 100 THR A O 1
ATOM 811 N N . GLY A 1 101 ? 8.945 0.734 -15.848 1.00 94.38 101 GLY A N 1
ATOM 812 C CA . GLY A 1 101 ? 10.186 0.897 -16.611 1.00 94.38 101 GLY A CA 1
ATOM 813 C C . GLY A 1 101 ? 11.451 0.886 -15.746 1.00 94.38 101 GLY A C 1
ATOM 814 O O . GLY A 1 101 ? 12.497 1.347 -16.188 1.00 94.38 101 GLY A O 1
ATOM 815 N N . THR A 1 102 ? 11.352 0.404 -14.504 1.00 96.06 102 THR A N 1
ATOM 816 C CA . THR A 1 102 ? 12.461 0.306 -13.544 1.00 96.06 102 THR A CA 1
ATOM 817 C C . THR A 1 102 ? 12.695 -1.145 -13.148 1.00 96.06 102 THR A C 1
ATOM 819 O O . THR A 1 102 ? 11.775 -1.962 -13.212 1.00 96.06 102 THR A O 1
ATOM 822 N N . SER A 1 103 ? 13.889 -1.475 -12.651 1.00 97.38 103 SER A N 1
ATOM 823 C CA . SER A 1 103 ? 14.155 -2.832 -12.166 1.00 97.38 103 SER A CA 1
ATOM 824 C C . SER A 1 103 ? 13.369 -3.160 -10.889 1.00 97.38 103 SER A C 1
ATOM 826 O O . SER A 1 103 ? 13.084 -2.275 -10.075 1.00 97.38 103 SER A O 1
ATOM 828 N N . PHE A 1 104 ? 13.036 -4.438 -10.680 1.00 97.81 104 PHE A N 1
ATOM 829 C CA . PHE A 1 104 ? 12.402 -4.889 -9.435 1.00 97.81 104 PHE A CA 1
ATOM 830 C C . PHE A 1 104 ? 13.300 -4.667 -8.211 1.00 97.81 104 PHE A C 1
ATOM 832 O O . PHE A 1 104 ? 12.782 -4.375 -7.134 1.00 97.81 104 PHE A O 1
ATOM 839 N N . GLY A 1 105 ? 14.626 -4.724 -8.378 1.00 97.44 105 GLY A N 1
ATOM 840 C CA . GLY A 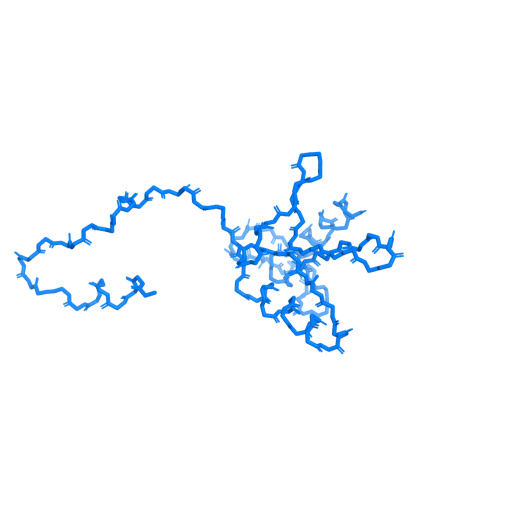1 105 ? 15.586 -4.350 -7.338 1.00 97.44 105 GLY A CA 1
ATOM 841 C C . GLY A 1 105 ? 15.477 -2.891 -6.917 1.00 97.44 105 GLY A C 1
ATOM 842 O O . GLY A 1 105 ? 15.439 -2.587 -5.727 1.00 97.44 105 GLY A O 1
ATOM 843 N N . PHE A 1 106 ? 15.345 -1.985 -7.889 1.00 96.94 106 PHE A N 1
ATOM 844 C CA . PHE A 1 106 ? 15.164 -0.565 -7.605 1.00 96.94 106 PHE A CA 1
ATOM 845 C C . PHE A 1 106 ? 13.830 -0.287 -6.903 1.00 96.94 106 PHE A C 1
ATOM 847 O O . PHE A 1 106 ? 13.791 0.482 -5.943 1.00 96.94 106 PHE A O 1
ATOM 854 N N . LEU A 1 107 ? 12.742 -0.933 -7.344 1.00 96.94 107 LEU A N 1
ATOM 855 C CA . LEU A 1 107 ? 11.441 -0.833 -6.672 1.00 96.94 107 LEU A CA 1
ATOM 856 C C . LEU A 1 107 ? 11.524 -1.313 -5.219 1.00 96.94 107 LEU A C 1
ATOM 858 O O . LEU A 1 107 ? 11.050 -0.614 -4.325 1.00 96.94 107 LEU A O 1
ATOM 862 N N . TYR A 1 108 ? 12.179 -2.453 -4.988 1.00 96.88 108 TYR A N 1
ATOM 863 C CA . TYR A 1 108 ? 12.386 -3.004 -3.651 1.00 96.88 108 TYR A CA 1
ATOM 864 C C . TYR A 1 108 ? 13.156 -2.029 -2.758 1.00 96.88 108 TYR A C 1
ATOM 866 O O . TYR A 1 108 ? 12.669 -1.657 -1.691 1.00 96.88 108 TYR A O 1
ATOM 874 N N . TYR A 1 109 ? 14.306 -1.537 -3.229 1.00 96.69 109 TYR A N 1
ATOM 875 C CA . TYR A 1 109 ? 15.114 -0.550 -2.513 1.00 96.69 109 TYR A CA 1
ATOM 876 C C . TYR A 1 109 ? 14.310 0.709 -2.156 1.00 96.69 109 TYR A C 1
ATOM 878 O O . TYR A 1 109 ? 14.309 1.147 -1.006 1.00 96.69 109 TYR A O 1
ATOM 886 N N . LYS A 1 110 ? 13.558 1.259 -3.117 1.00 95.25 110 LYS A N 1
ATOM 887 C CA . LYS A 1 110 ? 12.715 2.440 -2.897 1.00 95.25 110 LYS A CA 1
ATOM 888 C C . LYS A 1 110 ? 11.634 2.195 -1.840 1.00 95.25 110 LYS A C 1
ATOM 890 O O . LYS A 1 110 ? 11.357 3.089 -1.047 1.00 95.25 110 LYS A O 1
ATOM 895 N N . THR A 1 111 ? 11.024 1.011 -1.829 1.00 94.50 111 THR A N 1
ATOM 896 C CA . THR A 1 111 ? 10.011 0.642 -0.829 1.00 94.50 111 THR A CA 1
ATOM 897 C C . THR A 1 111 ? 10.615 0.574 0.572 1.00 94.50 111 THR A C 1
ATOM 899 O O . THR A 1 111 ? 10.011 1.076 1.517 1.00 94.50 111 THR A O 1
ATOM 902 N N . GLN A 1 112 ? 11.824 0.022 0.707 1.00 93.19 112 GLN A N 1
ATOM 903 C CA . GLN A 1 112 ? 12.523 -0.042 1.995 1.00 93.19 112 GLN A CA 1
ATOM 904 C C . GLN A 1 112 ? 12.859 1.348 2.548 1.00 93.19 112 GLN A C 1
ATOM 906 O O . GLN A 1 112 ? 12.736 1.555 3.742 1.00 93.19 112 GLN A O 1
ATOM 911 N N . LEU A 1 113 ? 13.201 2.323 1.698 1.00 91.31 113 LEU A N 1
ATOM 912 C CA . LEU A 1 113 ? 13.451 3.705 2.140 1.00 91.31 113 LEU A CA 1
ATOM 913 C C . LEU A 1 113 ? 12.203 4.441 2.658 1.00 91.31 113 LEU A C 1
ATOM 915 O O . LEU A 1 113 ? 12.336 5.472 3.312 1.00 91.31 113 LEU A O 1
ATOM 919 N N . LYS A 1 114 ? 10.998 3.973 2.305 1.00 78.25 114 LYS A N 1
ATOM 920 C CA . LYS A 1 114 ? 9.727 4.560 2.762 1.00 78.25 114 LYS A CA 1
ATOM 921 C C . LYS A 1 114 ? 9.346 4.073 4.171 1.00 78.25 114 LYS A C 1
ATOM 923 O O . LYS A 1 114 ? 8.516 4.718 4.806 1.00 78.25 114 LYS A O 1
ATOM 928 N N . THR A 1 115 ? 9.890 2.932 4.602 1.00 60.56 115 THR A N 1
ATOM 929 C CA . THR A 1 115 ? 9.549 2.257 5.866 1.00 60.56 115 THR A CA 1
ATOM 930 C C . THR A 1 115 ? 10.535 2.659 6.952 1.00 60.56 115 THR A C 1
ATOM 932 O O . THR A 1 115 ? 10.074 2.910 8.084 1.00 60.56 115 THR A O 1
#